Protein AF-A0A547P346-F1 (afdb_monomer)

Radius of gyration: 13.78 Å; Cα contacts (8 Å, |Δi|>4): 51; chains: 1; bounding box: 32×31×32 Å

Nearest PDB structures (foldseek):
  4k7b-assembly1_A  TM=5.003E-01  e=2.336E+00  Chaetoceros neogracilis

pLDDT: mean 91.49, std 9.46, range [41.59, 98.56]

Secondary structure (DSSP, 8-state):
-TT---HHHHHHHHHHHHHHHHGGG--HHHHHHHHHHHHHHHHHHHHHHHHS-THHHHHHHHHHHHHHHHTT-HHHHHHHHHHHHHHHHHHHHHTT-S---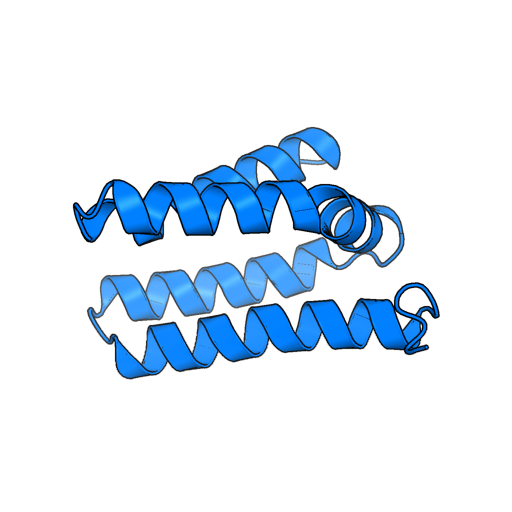

Structure (mmCIF, N/CA/C/O backbone):
data_AF-A0A547P346-F1
#
_entry.id   AF-A0A547P346-F1
#
loop_
_atom_site.group_PDB
_atom_site.id
_atom_site.type_symbol
_atom_site.label_atom_id
_atom_site.label_alt_id
_atom_site.label_comp_id
_atom_site.label_asym_id
_atom_site.label_entity_id
_atom_site.label_seq_id
_atom_site.pdbx_PDB_ins_code
_atom_site.Cartn_x
_atom_site.Cartn_y
_atom_site.Cartn_z
_atom_site.occupancy
_atom_site.B_iso_or_equiv
_atom_site.auth_seq_id
_atom_site.auth_comp_id
_atom_site.auth_asym_id
_atom_site.auth_atom_id
_atom_site.pdbx_PDB_model_num
ATOM 1 N N . MET A 1 1 ? -5.211 -10.833 -6.878 1.00 84.00 1 MET A N 1
ATOM 2 C CA . MET A 1 1 ? -3.882 -10.316 -7.264 1.00 84.00 1 MET A CA 1
ATOM 3 C C . MET A 1 1 ? -2.979 -11.421 -7.781 1.00 84.00 1 MET A C 1
ATOM 5 O O . MET A 1 1 ? -2.416 -11.232 -8.841 1.00 84.00 1 MET A O 1
ATOM 9 N N . ASP A 1 2 ? -2.873 -12.564 -7.098 1.00 85.44 2 ASP A N 1
ATOM 10 C CA . ASP A 1 2 ? -1.891 -13.622 -7.418 1.00 85.44 2 ASP A CA 1
ATOM 11 C C . ASP A 1 2 ? -1.875 -14.133 -8.869 1.00 85.44 2 ASP A C 1
ATOM 13 O O . ASP A 1 2 ? -0.810 -14.458 -9.376 1.00 85.44 2 ASP A O 1
ATOM 17 N N . ALA A 1 3 ? -3.026 -14.174 -9.539 1.00 87.75 3 ALA A N 1
ATOM 18 C CA . ALA A 1 3 ? -3.142 -14.625 -10.927 1.00 87.75 3 ALA A CA 1
ATOM 19 C C . ALA A 1 3 ? -3.480 -13.491 -11.910 1.00 87.75 3 ALA A C 1
ATOM 21 O O . ALA A 1 3 ? -3.897 -13.772 -13.025 1.00 87.75 3 ALA A O 1
ATOM 22 N N . GLU A 1 4 ? -3.379 -12.223 -11.496 1.00 92.94 4 GLU A N 1
ATOM 23 C CA . GLU A 1 4 ? -3.717 -11.078 -12.351 1.00 92.94 4 GLU A CA 1
ATOM 24 C C . GLU A 1 4 ? -2.509 -10.690 -13.223 1.00 92.94 4 GLU A C 1
ATOM 26 O O . GLU A 1 4 ? -1.523 -10.183 -12.675 1.00 92.94 4 GLU A O 1
ATOM 31 N N . PRO A 1 5 ? -2.550 -10.922 -14.550 1.00 88.56 5 PRO A N 1
ATOM 32 C CA . PRO A 1 5 ? -1.428 -10.607 -15.428 1.00 88.56 5 PRO A CA 1
ATOM 33 C C . PRO A 1 5 ? -1.345 -9.116 -15.772 1.00 88.56 5 PRO A C 1
ATOM 35 O O . PRO A 1 5 ? -0.250 -8.628 -16.060 1.00 88.56 5 PRO A O 1
ATOM 38 N N . ASP A 1 6 ? -2.468 -8.390 -15.748 1.00 90.69 6 ASP A N 1
ATOM 39 C CA . ASP A 1 6 ? -2.496 -6.982 -16.129 1.00 90.69 6 ASP A CA 1
ATOM 40 C C . ASP A 1 6 ? -1.981 -6.090 -14.993 1.00 90.69 6 ASP A C 1
ATOM 42 O O . ASP A 1 6 ? -2.537 -6.043 -13.895 1.00 90.69 6 ASP A O 1
ATOM 46 N N . VAL A 1 7 ? -0.908 -5.344 -15.264 1.00 87.81 7 VAL A N 1
ATOM 47 C CA . VAL A 1 7 ? -0.244 -4.498 -14.261 1.00 87.81 7 VAL A CA 1
ATOM 48 C C . VAL A 1 7 ? -1.169 -3.394 -13.750 1.00 87.81 7 VAL A C 1
ATOM 50 O O . VAL A 1 7 ? -1.155 -3.083 -12.558 1.00 87.81 7 VAL A O 1
ATOM 53 N N . ALA A 1 8 ? -1.980 -2.791 -14.622 1.00 88.50 8 ALA A N 1
ATOM 54 C CA . ALA A 1 8 ? -2.859 -1.694 -14.229 1.00 88.50 8 ALA A CA 1
ATOM 55 C C . ALA A 1 8 ? -3.969 -2.184 -13.289 1.00 88.50 8 ALA A C 1
ATOM 57 O O . ALA A 1 8 ? -4.234 -1.560 -12.257 1.00 88.50 8 ALA A O 1
ATOM 58 N N . ARG A 1 9 ? -4.569 -3.330 -13.608 1.00 91.88 9 ARG A N 1
ATOM 59 C CA . ARG A 1 9 ? -5.573 -4.005 -12.790 1.00 91.88 9 ARG A CA 1
ATOM 60 C C . ARG A 1 9 ? -4.979 -4.524 -11.490 1.00 91.88 9 ARG A C 1
ATOM 62 O O . ARG A 1 9 ? -5.596 -4.353 -10.441 1.00 91.88 9 ARG A O 1
ATOM 69 N N . TRP A 1 10 ? -3.768 -5.073 -11.521 1.00 92.81 10 TRP A N 1
ATOM 70 C CA . TRP A 1 10 ? -3.050 -5.448 -10.307 1.00 92.81 10 TRP A CA 1
ATOM 71 C C . TRP A 1 10 ? -2.834 -4.228 -9.401 1.00 92.81 10 TRP A C 1
ATOM 73 O O . TRP A 1 10 ? -3.142 -4.295 -8.214 1.00 92.81 10 TRP A O 1
ATOM 83 N N . GLY A 1 11 ? -2.400 -3.086 -9.949 1.00 90.50 11 GLY A N 1
ATOM 84 C CA . GLY A 1 11 ? -2.226 -1.838 -9.195 1.00 90.50 11 GLY A CA 1
ATOM 85 C C . GLY A 1 11 ? -3.523 -1.337 -8.547 1.00 90.50 11 GLY A C 1
ATOM 86 O O . GLY A 1 11 ? -3.523 -0.929 -7.383 1.00 90.50 11 GLY A O 1
ATOM 87 N N . ALA A 1 12 ? -4.651 -1.443 -9.255 1.00 91.31 12 ALA A N 1
ATOM 88 C CA . ALA A 1 12 ? -5.962 -1.139 -8.686 1.00 91.31 12 ALA A CA 1
ATOM 89 C C . ALA A 1 12 ? -6.318 -2.087 -7.525 1.00 91.31 12 ALA A C 1
ATOM 91 O O . ALA A 1 12 ? -6.736 -1.627 -6.463 1.00 91.31 12 ALA A O 1
ATOM 92 N N . LEU A 1 13 ? -6.089 -3.395 -7.687 1.00 94.50 13 LEU A N 1
ATOM 93 C CA . LEU A 1 13 ? -6.326 -4.386 -6.631 1.00 94.50 13 LEU A CA 1
ATOM 94 C C . LEU A 1 13 ? -5.422 -4.170 -5.409 1.00 94.50 13 LEU A C 1
ATOM 96 O O . LEU A 1 13 ? -5.886 -4.333 -4.282 1.00 94.50 13 LEU A O 1
ATOM 100 N N . ASN A 1 14 ? -4.167 -3.772 -5.619 1.00 93.62 14 ASN A N 1
ATOM 101 C CA . ASN A 1 14 ? -3.232 -3.396 -4.560 1.00 93.62 14 ASN A CA 1
ATOM 102 C C . ASN A 1 14 ? -3.780 -2.241 -3.719 1.00 93.62 14 ASN A C 1
ATOM 104 O O . ASN A 1 14 ? -3.860 -2.324 -2.494 1.00 93.62 14 ASN A O 1
ATOM 108 N N . ARG A 1 15 ? -4.246 -1.178 -4.381 1.00 92.94 15 ARG A N 1
ATOM 109 C CA . ARG A 1 15 ? -4.884 -0.047 -3.702 1.00 92.94 15 ARG A CA 1
ATOM 110 C C . ARG A 1 15 ? -6.117 -0.488 -2.915 1.00 92.94 15 ARG A C 1
ATOM 112 O O . ARG A 1 15 ? -6.250 -0.128 -1.747 1.00 92.94 15 ARG A O 1
ATOM 119 N N . THR A 1 16 ? -6.990 -1.295 -3.521 1.00 94.75 16 THR A N 1
ATOM 120 C CA . THR A 1 16 ? -8.183 -1.832 -2.849 1.00 94.75 16 THR A CA 1
ATOM 121 C C . THR A 1 16 ? -7.821 -2.678 -1.627 1.00 94.75 16 THR A C 1
ATOM 123 O O . THR A 1 16 ? -8.482 -2.560 -0.597 1.00 94.75 16 THR A O 1
ATOM 126 N N . PHE A 1 17 ? -6.761 -3.488 -1.701 1.00 96.50 17 PHE A N 1
ATOM 127 C CA . PHE A 1 17 ? -6.268 -4.277 -0.573 1.00 96.50 17 PHE A CA 1
ATOM 128 C C . PHE A 1 17 ? -5.900 -3.389 0.623 1.00 96.50 17 PHE A C 1
ATOM 130 O O . PHE A 1 17 ? -6.423 -3.595 1.718 1.00 96.50 17 PHE A O 1
ATOM 137 N N . HIS A 1 18 ? -5.074 -2.360 0.416 1.00 96.56 18 HIS A N 1
ATOM 138 C CA . HIS A 1 18 ? -4.698 -1.440 1.491 1.00 96.56 18 HIS A CA 1
ATOM 139 C C . HIS A 1 18 ? -5.905 -0.679 2.053 1.00 96.56 18 HIS A C 1
ATOM 141 O O . HIS A 1 18 ? -6.073 -0.596 3.269 1.00 96.56 18 HIS A O 1
ATOM 147 N N . GLN A 1 19 ? -6.786 -0.173 1.185 1.00 94.75 19 GLN A N 1
ATOM 148 C CA . GLN A 1 19 ? -7.995 0.538 1.611 1.00 94.75 19 GLN A CA 1
ATOM 149 C C . GLN A 1 19 ? -8.910 -0.333 2.480 1.00 94.75 19 GLN A C 1
ATOM 151 O O . GLN A 1 19 ? -9.430 0.155 3.482 1.00 94.75 19 GLN A O 1
ATOM 156 N N . ALA A 1 20 ? -9.058 -1.618 2.146 1.00 95.81 20 ALA A N 1
ATOM 157 C CA . ALA A 1 20 ? -9.853 -2.558 2.932 1.00 95.81 20 ALA A CA 1
ATOM 158 C C . ALA A 1 20 ? -9.263 -2.815 4.329 1.00 95.81 20 ALA A C 1
ATOM 160 O O . ALA A 1 20 ? -10.012 -2.981 5.290 1.00 95.81 20 ALA A O 1
ATOM 161 N N . LEU A 1 21 ? -7.933 -2.826 4.472 1.00 96.25 21 LEU A N 1
ATOM 162 C CA . LEU A 1 21 ? -7.299 -2.942 5.790 1.00 96.25 21 LEU A CA 1
ATOM 163 C C . LEU A 1 21 ? -7.518 -1.682 6.634 1.00 96.25 21 LEU A C 1
ATOM 165 O O . LEU A 1 21 ? -7.757 -1.773 7.838 1.00 96.25 21 LEU A O 1
ATOM 169 N N . TYR A 1 22 ? -7.449 -0.503 6.012 1.00 95.38 22 TYR A N 1
ATOM 170 C CA . TYR A 1 22 ? -7.539 0.769 6.728 1.00 95.38 22 TYR A CA 1
ATOM 171 C C . TYR A 1 22 ? -8.971 1.168 7.083 1.00 95.38 22 TYR A C 1
ATOM 173 O O . TYR A 1 22 ? -9.169 1.838 8.097 1.00 95.38 22 TYR A O 1
ATOM 181 N N . SER A 1 23 ? -9.974 0.753 6.301 1.00 94.19 23 SER A N 1
ATOM 182 C CA . SER A 1 23 ? -11.372 1.166 6.492 1.00 94.19 23 SER A CA 1
ATOM 183 C C . SER A 1 23 ? -11.926 0.840 7.882 1.00 94.19 23 SER A C 1
ATOM 185 O O . SER A 1 23 ? -12.829 1.527 8.357 1.00 94.19 23 SER A O 1
ATOM 187 N N . GLY A 1 24 ? -11.356 -0.154 8.572 1.00 92.12 24 GLY A N 1
ATOM 188 C CA . GLY A 1 24 ? -11.723 -0.508 9.944 1.00 92.12 24 GLY A CA 1
ATOM 189 C C . GLY A 1 24 ? -11.484 0.592 10.989 1.00 92.12 24 GLY A C 1
ATOM 190 O O . GLY A 1 24 ? -12.041 0.503 12.078 1.00 92.12 24 GLY A O 1
ATOM 191 N N . CYS A 1 25 ? -10.698 1.637 10.691 1.00 93.50 25 CYS A N 1
ATOM 192 C CA . CYS A 1 25 ? -10.435 2.722 11.643 1.00 93.50 25 CYS A CA 1
ATOM 193 C C . CYS A 1 25 ? -11.583 3.741 11.768 1.00 93.50 25 CYS A C 1
ATOM 195 O O . CYS A 1 25 ? -11.592 4.525 12.715 1.00 93.50 25 CYS A O 1
ATOM 197 N N . GLY A 1 26 ? -12.517 3.781 10.807 1.00 94.00 26 GLY A N 1
ATOM 198 C CA . GLY A 1 26 ? -13.678 4.685 10.815 1.00 94.00 26 GLY A CA 1
ATOM 199 C C . GLY A 1 26 ? -13.369 6.188 10.708 1.00 94.00 26 GLY A C 1
ATOM 200 O O . GLY A 1 26 ? -14.286 7.005 10.738 1.00 94.00 26 GLY A O 1
ATOM 201 N N . ASN A 1 27 ? -12.101 6.590 10.569 1.00 97.56 27 ASN A N 1
ATOM 202 C CA . ASN A 1 27 ? -11.700 7.996 10.518 1.00 97.56 27 ASN A CA 1
ATOM 203 C C . ASN A 1 27 ? -11.622 8.499 9.070 1.00 97.56 27 ASN A C 1
ATOM 205 O O . ASN A 1 27 ? -10.579 8.408 8.420 1.00 97.56 27 ASN A O 1
ATOM 209 N N . ALA A 1 28 ? -12.720 9.076 8.576 1.00 96.44 28 ALA A N 1
ATOM 210 C CA . ALA A 1 28 ? -12.830 9.556 7.197 1.00 96.44 28 ALA A CA 1
ATOM 211 C C . ALA A 1 28 ? -11.736 10.567 6.803 1.00 96.44 28 ALA A C 1
ATOM 213 O O . ALA A 1 28 ? -11.194 10.490 5.701 1.00 96.44 28 ALA A O 1
ATOM 214 N N . ARG A 1 29 ? -11.355 11.481 7.710 1.00 97.75 29 ARG A N 1
ATOM 215 C CA . ARG A 1 29 ? -10.297 12.471 7.445 1.00 97.75 29 ARG A CA 1
ATOM 216 C C . ARG A 1 29 ? -8.947 11.794 7.220 1.00 97.75 29 ARG A C 1
ATOM 218 O O . ARG A 1 29 ? -8.234 12.149 6.287 1.00 97.75 29 ARG A O 1
ATOM 225 N N . LEU A 1 30 ? -8.596 10.830 8.069 1.00 96.69 30 LEU A N 1
ATOM 226 C CA . LEU A 1 30 ? -7.349 10.080 7.933 1.00 96.69 30 LEU A CA 1
ATOM 227 C C . LEU A 1 30 ? -7.344 9.232 6.655 1.00 96.69 30 LEU A C 1
ATOM 229 O O . LEU A 1 30 ? -6.355 9.236 5.927 1.00 96.69 30 LEU A O 1
ATOM 233 N N . LEU A 1 31 ? -8.450 8.550 6.358 1.00 96.81 31 LEU A N 1
ATOM 234 C CA . LEU A 1 31 ? -8.578 7.735 5.149 1.00 96.81 31 LEU A CA 1
ATOM 235 C C . LEU A 1 31 ? -8.411 8.573 3.875 1.00 96.81 31 LEU A C 1
ATOM 237 O O . LEU A 1 31 ? -7.695 8.150 2.970 1.00 96.81 31 LEU A O 1
ATOM 241 N N . GLY A 1 32 ? -8.972 9.786 3.839 1.00 96.75 32 GLY A N 1
ATOM 242 C CA . GLY A 1 32 ? -8.776 10.716 2.724 1.00 96.75 32 GLY A CA 1
ATOM 243 C C . GLY A 1 32 ? -7.313 11.140 2.533 1.00 96.75 32 GLY A C 1
ATOM 244 O O . GLY A 1 32 ? -6.833 11.212 1.403 1.00 96.75 32 GLY A O 1
ATOM 245 N N . LEU A 1 33 ? -6.565 11.358 3.623 1.00 97.44 33 LEU A N 1
ATOM 246 C CA . LEU A 1 33 ? -5.126 11.650 3.543 1.00 97.44 33 LEU A CA 1
ATOM 247 C C . LEU A 1 33 ? -4.337 10.452 3.001 1.00 97.44 33 LEU A C 1
ATOM 249 O O . LEU A 1 33 ? -3.488 10.614 2.126 1.00 97.44 33 LEU A O 1
ATOM 253 N N . ILE A 1 34 ? -4.638 9.244 3.484 1.00 95.44 34 ILE A N 1
ATOM 254 C CA . ILE A 1 34 ? -4.003 8.010 3.004 1.00 95.44 34 ILE A CA 1
ATOM 255 C C . ILE A 1 34 ? -4.266 7.819 1.506 1.00 95.44 34 ILE A C 1
ATOM 257 O O . ILE A 1 34 ? -3.350 7.469 0.760 1.00 95.44 34 ILE A O 1
ATOM 261 N N . GLU A 1 35 ? -5.495 8.070 1.056 1.00 94.56 35 GLU A N 1
ATOM 262 C CA . GLU A 1 35 ? -5.874 7.991 -0.352 1.00 94.56 35 GLU A CA 1
ATOM 263 C C . GLU A 1 35 ? -5.117 9.009 -1.214 1.00 94.56 35 GLU A C 1
ATOM 265 O O . GLU A 1 35 ? -4.579 8.645 -2.262 1.00 94.56 35 GLU A O 1
ATOM 270 N N . ALA A 1 36 ? -5.006 10.259 -0.758 1.00 95.69 36 ALA A N 1
ATOM 271 C CA . ALA A 1 36 ? -4.237 11.290 -1.451 1.00 95.69 36 ALA A CA 1
ATOM 272 C C . ALA A 1 36 ? -2.756 10.896 -1.603 1.00 95.69 36 ALA A C 1
ATOM 274 O O . ALA A 1 36 ? -2.186 11.049 -2.686 1.00 95.69 36 ALA A O 1
ATOM 275 N N . HIS A 1 37 ? -2.147 10.323 -0.559 1.00 93.19 37 HIS A N 1
ATOM 276 C CA . HIS A 1 37 ? -0.775 9.815 -0.626 1.00 93.19 37 HIS A CA 1
ATOM 277 C C . HIS A 1 37 ? -0.626 8.622 -1.578 1.00 93.19 37 HIS A C 1
ATOM 279 O O . HIS A 1 37 ? 0.337 8.587 -2.342 1.00 93.19 37 HIS A O 1
ATOM 285 N N . HIS A 1 38 ? -1.582 7.686 -1.598 1.00 91.81 38 HIS A N 1
ATOM 286 C CA . HIS A 1 38 ? -1.580 6.591 -2.578 1.00 91.81 38 HIS A CA 1
ATOM 287 C C . HIS A 1 38 ? -1.658 7.124 -4.008 1.00 91.81 38 HIS A C 1
ATOM 289 O O . HIS A 1 38 ? -0.880 6.701 -4.857 1.00 91.81 38 HIS A O 1
ATOM 295 N N . ASN A 1 39 ? -2.549 8.083 -4.271 1.00 92.06 39 ASN A N 1
ATOM 296 C CA . ASN A 1 39 ? -2.698 8.674 -5.600 1.00 92.06 39 ASN A CA 1
ATOM 297 C C . ASN A 1 39 ? -1.414 9.402 -6.039 1.00 92.06 39 ASN A C 1
ATOM 299 O O . ASN A 1 39 ? -0.992 9.268 -7.185 1.00 92.06 39 ASN A O 1
ATOM 303 N N . ALA A 1 40 ? -0.753 10.125 -5.128 1.00 91.88 40 ALA A N 1
ATOM 304 C CA . ALA A 1 40 ? 0.529 10.773 -5.409 1.00 91.88 40 ALA A CA 1
ATOM 305 C C . ALA A 1 40 ? 1.663 9.762 -5.676 1.00 91.88 40 ALA A C 1
ATOM 307 O O . ALA A 1 40 ? 2.566 10.036 -6.471 1.00 91.88 40 ALA A O 1
ATOM 308 N N . ALA A 1 41 ? 1.613 8.593 -5.030 1.00 90.19 41 ALA A N 1
ATOM 309 C CA . ALA A 1 41 ? 2.595 7.525 -5.189 1.00 90.19 41 ALA A CA 1
ATOM 310 C C . ALA A 1 41 ? 2.311 6.580 -6.376 1.00 90.19 41 ALA A C 1
ATOM 312 O O . ALA A 1 41 ? 3.213 5.844 -6.779 1.00 90.19 41 ALA A O 1
ATOM 313 N N . ASP A 1 42 ? 1.106 6.610 -6.961 1.00 89.62 42 ASP A N 1
ATOM 314 C CA . ASP A 1 42 ? 0.618 5.630 -7.951 1.00 89.62 42 ASP A CA 1
ATOM 315 C C . ASP A 1 42 ? 1.588 5.427 -9.122 1.00 89.62 42 ASP A C 1
ATOM 317 O O . ASP A 1 42 ? 1.890 4.294 -9.498 1.00 89.62 42 ASP A O 1
ATOM 321 N N . ARG A 1 43 ? 2.169 6.512 -9.650 1.00 89.12 43 ARG A N 1
ATOM 322 C CA . ARG A 1 43 ? 3.140 6.425 -10.754 1.00 89.12 43 ARG A CA 1
ATOM 323 C C . ARG A 1 43 ? 4.362 5.572 -10.405 1.00 89.12 43 ARG A C 1
ATOM 325 O O . ARG A 1 43 ? 4.853 4.832 -11.250 1.00 89.12 43 ARG A O 1
ATOM 332 N N . TYR A 1 44 ? 4.847 5.664 -9.167 1.00 90.19 44 TYR A N 1
ATOM 333 C CA . TYR A 1 44 ? 6.024 4.928 -8.716 1.00 90.19 44 TYR A CA 1
ATOM 334 C C . TYR A 1 44 ? 5.681 3.469 -8.443 1.00 90.19 44 TYR A C 1
ATOM 336 O O . TYR A 1 44 ? 6.447 2.586 -8.814 1.00 90.19 44 TYR A O 1
ATOM 344 N N . VAL A 1 45 ? 4.501 3.218 -7.872 1.00 87.88 45 VAL A N 1
ATOM 345 C CA . VAL A 1 45 ? 3.966 1.863 -7.702 1.00 87.88 45 VAL A CA 1
ATOM 346 C C . VAL A 1 45 ? 3.840 1.180 -9.064 1.00 87.88 45 VAL A C 1
ATOM 348 O O . VAL A 1 45 ? 4.327 0.070 -9.232 1.00 87.88 45 VAL A O 1
ATOM 351 N N . ARG A 1 46 ? 3.300 1.852 -10.088 1.00 88.38 46 ARG A N 1
ATOM 352 C CA . ARG A 1 46 ? 3.244 1.292 -11.449 1.00 88.38 46 ARG A CA 1
ATOM 353 C C . ARG A 1 46 ? 4.624 0.932 -11.993 1.00 88.38 46 ARG A C 1
ATOM 355 O O . ARG A 1 46 ? 4.773 -0.171 -12.500 1.00 88.38 46 ARG A O 1
ATOM 362 N N . MET A 1 47 ? 5.624 1.806 -11.842 1.00 89.1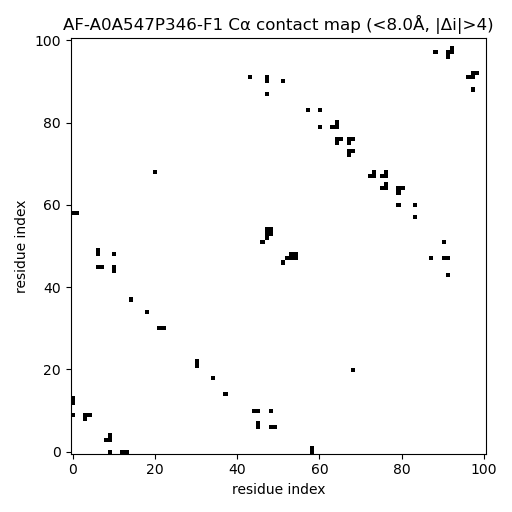9 47 MET A N 1
ATOM 363 C CA . MET A 1 47 ? 7.002 1.516 -12.274 1.00 89.19 47 MET A CA 1
ATOM 364 C C . MET A 1 47 ? 7.609 0.322 -11.525 1.00 89.19 47 MET A C 1
ATOM 366 O O . MET A 1 47 ? 8.255 -0.522 -12.142 1.00 89.19 47 MET A O 1
ATOM 370 N N . LEU A 1 48 ? 7.377 0.228 -10.214 1.00 87.75 48 LEU A N 1
ATOM 371 C CA . LEU A 1 48 ? 7.815 -0.890 -9.379 1.00 87.75 48 LEU A CA 1
ATOM 372 C C . LEU A 1 48 ? 7.225 -2.224 -9.881 1.00 87.75 48 LEU A C 1
ATOM 374 O O . LEU A 1 48 ? 7.926 -3.230 -9.978 1.00 87.75 48 LEU A O 1
ATOM 378 N N . LEU A 1 49 ? 5.941 -2.222 -10.247 1.00 85.88 49 LEU A N 1
ATOM 379 C CA . LEU A 1 49 ? 5.215 -3.418 -10.675 1.00 85.88 49 LEU A CA 1
ATOM 380 C C . LEU A 1 49 ? 5.484 -3.816 -12.131 1.00 85.88 49 LEU A C 1
ATOM 382 O O . LEU A 1 49 ? 5.528 -5.010 -12.418 1.00 85.88 49 LEU A O 1
ATOM 386 N N . SER A 1 50 ? 5.639 -2.849 -13.044 1.00 84.56 50 SER A N 1
ATOM 387 C CA . SER A 1 50 ? 5.892 -3.120 -14.465 1.00 84.56 50 SER A CA 1
ATOM 388 C C . SER A 1 50 ? 7.361 -3.383 -14.760 1.00 84.56 50 SER A C 1
ATOM 39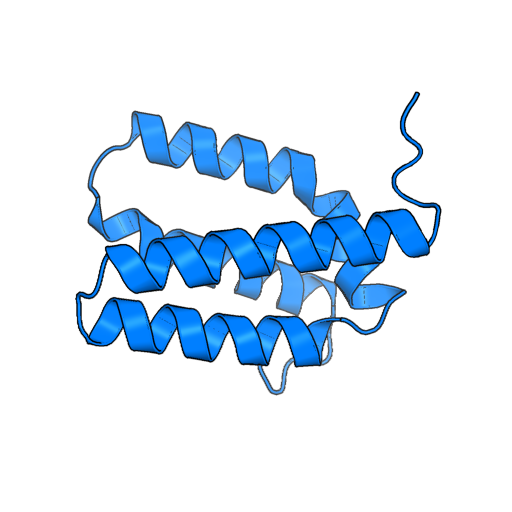0 O O . SER A 1 50 ? 7.686 -4.322 -15.477 1.00 84.56 50 SER A O 1
ATOM 392 N N . SER A 1 51 ? 8.246 -2.525 -14.250 1.00 79.56 51 SER A N 1
ATOM 393 C CA . SER A 1 51 ? 9.623 -2.421 -14.740 1.00 79.56 51 SER A CA 1
ATOM 394 C C . SER A 1 51 ? 10.623 -3.153 -13.855 1.00 79.56 51 SER A C 1
ATOM 396 O O . SER A 1 51 ? 11.709 -3.482 -14.320 1.00 79.56 51 SER A O 1
ATOM 398 N N . LEU A 1 52 ? 10.270 -3.398 -12.590 1.00 80.94 52 LEU A N 1
ATOM 399 C CA . LEU A 1 52 ? 11.149 -4.018 -11.592 1.00 80.94 52 LEU A CA 1
ATOM 400 C C . LEU A 1 52 ? 10.627 -5.383 -11.110 1.00 80.94 52 LEU A C 1
ATOM 402 O O . LEU A 1 52 ? 11.151 -5.925 -10.144 1.00 80.94 52 LEU A O 1
ATOM 406 N N . ASP A 1 53 ? 9.587 -5.912 -11.768 1.00 82.62 53 ASP A N 1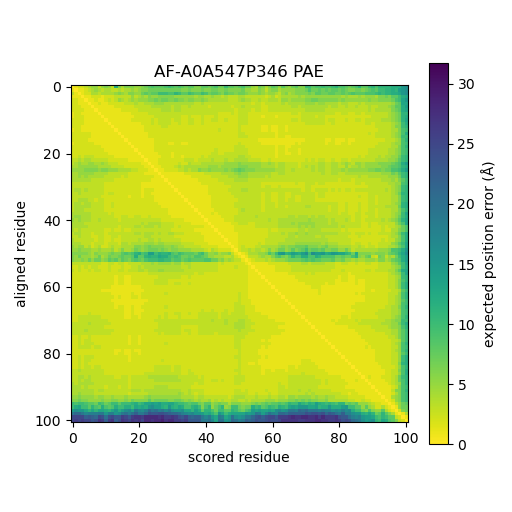
ATOM 407 C CA . ASP A 1 53 ? 8.913 -7.189 -11.479 1.00 82.62 53 ASP A CA 1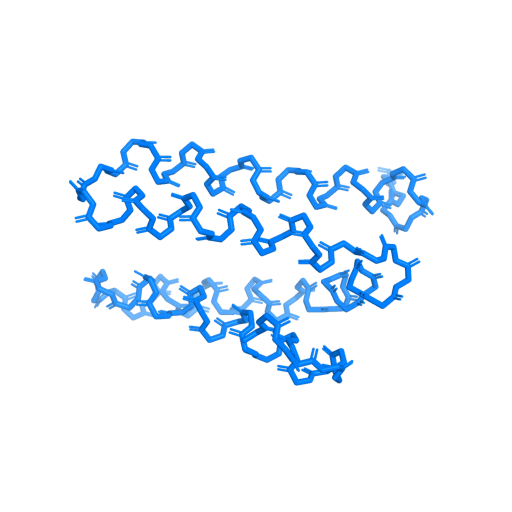
ATOM 408 C C . ASP A 1 53 ? 8.640 -7.454 -9.983 1.00 82.62 53 ASP A C 1
ATOM 410 O O . ASP A 1 53 ? 8.681 -8.575 -9.479 1.00 82.62 53 ASP A O 1
ATOM 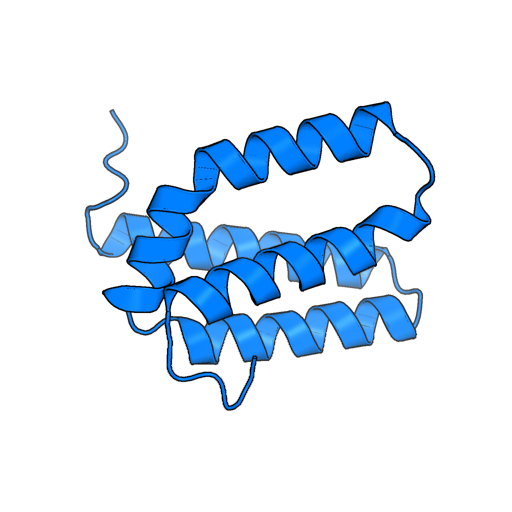414 N N . TYR A 1 54 ? 8.316 -6.399 -9.237 1.00 90.38 54 TYR A N 1
ATOM 415 C CA . TYR A 1 54 ? 8.211 -6.459 -7.778 1.00 90.38 54 TYR A CA 1
ATOM 416 C C . TYR A 1 54 ? 6.903 -7.096 -7.267 1.00 90.38 54 TYR A C 1
ATOM 418 O O . TYR A 1 54 ? 6.673 -7.212 -6.063 1.00 90.38 54 TYR A O 1
ATOM 426 N N . ARG A 1 55 ? 6.016 -7.532 -8.171 1.00 91.12 55 ARG A N 1
ATOM 427 C CA . ARG A 1 55 ? 4.692 -8.092 -7.837 1.00 91.12 55 ARG A CA 1
ATOM 428 C C . ARG A 1 55 ? 4.786 -9.280 -6.880 1.00 91.12 55 ARG A C 1
ATOM 430 O O . ARG A 1 55 ? 3.996 -9.370 -5.9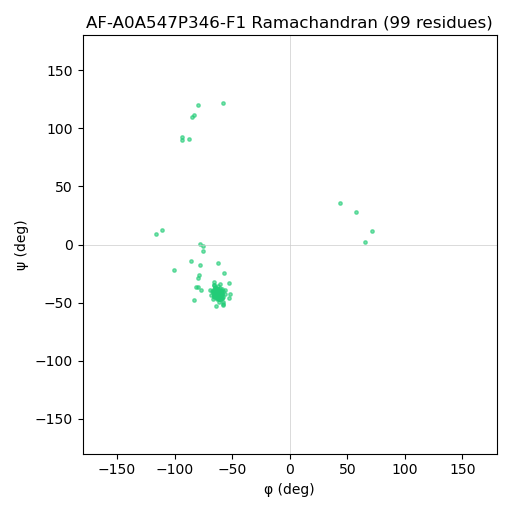43 1.00 91.12 55 ARG A O 1
ATOM 437 N N . GLY A 1 56 ? 5.748 -10.179 -7.103 1.00 91.75 56 GLY A N 1
ATOM 438 C CA . GLY A 1 56 ? 5.938 -11.368 -6.267 1.00 91.75 56 GLY A CA 1
ATOM 439 C C . GLY A 1 56 ? 6.350 -11.023 -4.835 1.00 91.75 56 GLY A C 1
ATOM 440 O O . GLY A 1 56 ? 5.775 -11.558 -3.886 1.00 91.75 56 GLY A O 1
ATOM 441 N N . VAL A 1 57 ? 7.289 -10.083 -4.689 1.00 93.31 57 VAL A N 1
ATOM 442 C CA . VAL A 1 57 ? 7.763 -9.591 -3.386 1.00 93.31 57 VAL A CA 1
ATOM 443 C C . VAL A 1 57 ? 6.624 -8.902 -2.641 1.00 93.31 57 VAL A C 1
ATOM 445 O O . VAL A 1 57 ? 6.270 -9.319 -1.541 1.00 93.31 57 VAL A O 1
ATOM 448 N N . SER A 1 58 ? 5.965 -7.935 -3.285 1.00 94.44 58 SER A N 1
ATOM 449 C CA . SER A 1 58 ? 4.841 -7.208 -2.691 1.00 94.44 58 SER A CA 1
ATOM 450 C C . SER A 1 58 ? 3.695 -8.139 -2.279 1.00 94.44 58 SER A C 1
ATOM 452 O O . SER A 1 58 ? 3.152 -7.980 -1.188 1.00 94.44 58 SER A O 1
ATOM 454 N N . GLN A 1 59 ? 3.359 -9.167 -3.073 1.00 95.62 59 GLN A N 1
ATOM 455 C CA . GLN A 1 59 ? 2.344 -10.144 -2.662 1.00 95.62 59 GLN A CA 1
ATOM 456 C C . GLN A 1 59 ? 2.745 -10.970 -1.441 1.00 95.62 59 GLN A C 1
ATOM 458 O O . GLN A 1 59 ? 1.873 -11.300 -0.636 1.00 95.62 59 GLN A O 1
ATOM 463 N N . ALA A 1 60 ? 4.018 -11.339 -1.292 1.00 96.19 60 ALA A N 1
ATOM 464 C CA . ALA A 1 60 ? 4.475 -12.037 -0.094 1.00 96.19 60 ALA A CA 1
ATOM 465 C C . ALA A 1 60 ? 4.295 -11.152 1.151 1.00 96.19 60 ALA A C 1
ATOM 467 O O . ALA A 1 60 ? 3.688 -11.582 2.133 1.00 96.19 60 ALA A O 1
ATOM 468 N N . GLU A 1 61 ? 4.690 -9.884 1.059 1.00 97.50 61 GLU A N 1
ATOM 469 C CA . GLU A 1 61 ? 4.551 -8.905 2.142 1.00 97.50 61 GLU A CA 1
ATOM 470 C C . GLU A 1 61 ? 3.083 -8.603 2.480 1.00 97.50 61 GLU A C 1
ATOM 472 O O . GLU A 1 61 ? 2.716 -8.504 3.652 1.00 97.50 61 GLU A O 1
ATOM 477 N N . HIS A 1 62 ? 2.195 -8.541 1.482 1.00 97.88 62 HIS A N 1
ATOM 478 C CA . HIS A 1 62 ? 0.753 -8.405 1.713 1.00 97.88 62 HIS A CA 1
ATOM 479 C C . HIS A 1 62 ? 0.176 -9.570 2.519 1.00 97.88 62 HIS A C 1
ATOM 481 O O . HIS A 1 62 ? -0.706 -9.363 3.357 1.00 97.88 62 HIS A O 1
ATOM 487 N N . ARG A 1 63 ? 0.659 -10.799 2.292 1.00 98.19 63 ARG A N 1
ATOM 488 C CA . ARG A 1 63 ? 0.217 -11.971 3.064 1.00 98.19 63 ARG A CA 1
ATOM 489 C C . ARG A 1 63 ? 0.682 -11.886 4.514 1.00 98.19 63 ARG A C 1
ATOM 491 O O . ARG A 1 63 ? -0.110 -12.199 5.402 1.00 98.19 63 ARG A O 1
ATOM 498 N N . GLU A 1 64 ? 1.909 -11.429 4.759 1.00 98.38 64 GLU A N 1
ATOM 499 C CA . GLU A 1 64 ? 2.420 -11.175 6.113 1.00 98.38 64 GLU A CA 1
ATOM 500 C C . GLU A 1 64 ? 1.582 -10.112 6.833 1.00 98.38 64 GLU A C 1
ATOM 502 O O . GLU A 1 64 ? 1.118 -10.337 7.955 1.00 98.38 64 GLU A O 1
ATOM 507 N N . LEU A 1 65 ? 1.296 -8.994 6.158 1.00 98.50 65 LEU A N 1
ATOM 508 C CA . LEU A 1 65 ? 0.485 -7.911 6.709 1.00 98.50 65 LEU A CA 1
ATOM 509 C C . LEU A 1 65 ? -0.932 -8.392 7.042 1.00 98.50 65 LEU A C 1
ATOM 511 O O . LEU A 1 65 ? -1.431 -8.168 8.145 1.00 98.50 65 LEU A O 1
ATOM 515 N N . LEU A 1 66 ? -1.569 -9.113 6.116 1.00 98.19 66 LEU A N 1
ATOM 516 C CA . LEU A 1 66 ? -2.896 -9.681 6.332 1.00 98.19 66 LEU A CA 1
ATOM 517 C C . LEU A 1 66 ? -2.905 -10.674 7.502 1.00 98.19 66 LEU A C 1
ATOM 519 O O . LEU A 1 66 ? -3.862 -10.694 8.279 1.00 98.19 66 LEU A O 1
ATOM 523 N N . ALA A 1 67 ? -1.861 -11.493 7.647 1.00 98.44 67 ALA A N 1
ATOM 524 C CA . ALA A 1 67 ? -1.735 -12.424 8.761 1.00 98.44 67 ALA A CA 1
ATOM 525 C C . ALA A 1 67 ? -1.629 -11.690 10.108 1.00 98.44 67 ALA A C 1
ATOM 527 O O . ALA A 1 67 ? -2.314 -12.077 11.058 1.00 98.44 67 ALA A O 1
ATOM 528 N N . ALA A 1 68 ? -0.844 -10.611 10.183 1.00 98.44 68 ALA A N 1
ATOM 529 C CA . ALA A 1 68 ? -0.754 -9.766 11.374 1.00 98.44 68 ALA A CA 1
ATOM 530 C C . ALA A 1 68 ? -2.107 -9.110 11.710 1.00 98.44 68 ALA A C 1
ATOM 532 O O . ALA A 1 68 ? -2.585 -9.205 12.844 1.00 98.44 68 ALA A O 1
ATOM 533 N N . CYS A 1 69 ? -2.797 -8.551 10.708 1.00 97.50 69 CYS A N 1
ATOM 534 C CA . CYS A 1 69 ? -4.135 -7.979 10.877 1.00 97.50 69 CYS A CA 1
ATOM 535 C C . CYS A 1 69 ? -5.160 -9.016 11.366 1.00 97.50 69 CYS A C 1
ATOM 537 O O . CYS A 1 69 ? -5.941 -8.727 12.271 1.00 97.50 69 CYS A O 1
ATOM 539 N N . ARG A 1 70 ? -5.146 -10.243 10.824 1.00 97.62 70 ARG A N 1
ATOM 540 C CA . ARG A 1 70 ? -6.038 -11.337 11.261 1.00 97.62 70 ARG A CA 1
ATOM 541 C C . ARG A 1 70 ? -5.812 -11.736 12.717 1.00 97.62 70 ARG A C 1
ATOM 543 O O . ARG A 1 70 ? -6.776 -12.039 13.414 1.00 97.62 70 ARG A O 1
ATOM 550 N N . LYS A 1 71 ? -4.561 -11.700 13.180 1.00 98.12 71 LYS A N 1
ATOM 551 C CA . LYS A 1 71 ? -4.195 -11.924 14.587 1.00 98.12 71 LYS A CA 1
ATOM 552 C C . LYS A 1 71 ? -4.516 -10.731 15.493 1.00 98.12 71 LYS A C 1
ATOM 554 O O . LYS A 1 71 ? -4.365 -10.848 16.703 1.00 98.12 71 LYS A O 1
ATOM 559 N N . ARG A 1 72 ? -4.963 -9.602 14.924 1.00 96.69 72 ARG A N 1
ATOM 560 C CA . ARG A 1 72 ? -5.144 -8.314 15.614 1.00 96.69 72 ARG A CA 1
ATOM 561 C C . ARG A 1 72 ? -3.857 -7.805 16.274 1.00 96.69 72 ARG A C 1
ATOM 563 O O . ARG A 1 72 ? -3.913 -7.057 17.245 1.00 96.69 72 ARG A O 1
ATOM 570 N N . ASP A 1 73 ? -2.706 -8.181 15.723 1.00 98.25 73 ASP A N 1
ATOM 571 C CA . ASP A 1 73 ? -1.403 -7.718 16.189 1.00 98.25 73 ASP A CA 1
ATOM 572 C C . ASP A 1 73 ? -1.046 -6.408 15.481 1.00 98.25 73 ASP A C 1
ATOM 574 O O . ASP A 1 73 ? -0.497 -6.386 14.376 1.00 98.25 73 ASP A O 1
ATOM 578 N N . ALA A 1 74 ? -1.426 -5.293 16.104 1.00 96.88 74 ALA A N 1
ATOM 579 C CA . ALA A 1 74 ? -1.195 -3.968 15.544 1.00 96.88 74 ALA A CA 1
ATOM 580 C C . ALA A 1 74 ? 0.299 -3.622 15.450 1.00 96.88 74 ALA A C 1
ATOM 582 O O . ALA A 1 74 ? 0.706 -2.948 14.503 1.00 96.88 74 ALA A O 1
ATOM 583 N N . ALA A 1 75 ? 1.115 -4.078 16.404 1.00 98.31 75 ALA A N 1
ATOM 584 C CA . ALA A 1 75 ? 2.546 -3.794 16.413 1.00 98.31 75 ALA A CA 1
ATOM 585 C C . ALA A 1 75 ? 3.232 -4.478 15.226 1.00 98.31 75 ALA A C 1
ATOM 587 O O . ALA A 1 75 ? 3.966 -3.828 14.475 1.00 98.31 75 ALA A O 1
ATOM 588 N N . GLU A 1 76 ? 2.920 -5.754 15.007 1.00 98.38 76 GLU A N 1
ATOM 589 C CA . GLU A 1 76 ? 3.453 -6.506 13.879 1.00 98.38 76 GLU A CA 1
ATOM 590 C C . GLU A 1 76 ? 2.925 -5.980 12.541 1.00 98.38 76 GLU A C 1
ATOM 592 O O . GLU A 1 76 ? 3.704 -5.784 11.609 1.00 98.38 76 GLU A O 1
ATOM 597 N N . ALA A 1 77 ? 1.632 -5.652 12.445 1.00 98.19 77 ALA A N 1
ATOM 598 C CA . ALA A 1 77 ? 1.064 -5.078 11.226 1.00 98.19 77 ALA A CA 1
ATOM 599 C C . ALA A 1 77 ? 1.759 -3.760 10.839 1.00 98.19 77 ALA A C 1
ATOM 601 O O . ALA A 1 77 ? 2.096 -3.551 9.674 1.00 98.19 77 ALA A O 1
ATOM 602 N N . VAL A 1 78 ? 2.041 -2.888 11.814 1.00 98.12 78 VAL A N 1
ATOM 603 C CA . VAL A 1 78 ? 2.790 -1.644 11.578 1.00 98.12 78 VAL A CA 1
ATOM 604 C C . VAL A 1 78 ? 4.234 -1.930 11.166 1.00 98.12 78 VAL A C 1
ATOM 606 O O . VAL A 1 78 ? 4.749 -1.257 10.273 1.00 98.12 78 VAL A O 1
ATOM 609 N N . ARG A 1 79 ? 4.899 -2.914 11.785 1.00 98.56 79 ARG A N 1
ATOM 610 C CA . ARG A 1 79 ? 6.272 -3.303 11.427 1.00 98.56 79 ARG A CA 1
ATOM 611 C C . ARG A 1 79 ? 6.350 -3.803 9.983 1.00 98.56 79 ARG A C 1
ATOM 613 O O . ARG A 1 79 ? 7.185 -3.315 9.223 1.00 98.56 79 ARG A O 1
ATOM 620 N N . VAL A 1 80 ? 5.465 -4.725 9.603 1.00 98.50 80 VAL A N 1
ATOM 621 C CA . VAL A 1 80 ? 5.397 -5.289 8.246 1.00 98.50 80 VAL A CA 1
ATOM 622 C C . VAL A 1 80 ? 5.050 -4.208 7.228 1.00 98.50 80 VAL A C 1
ATOM 624 O O . VAL A 1 80 ? 5.730 -4.097 6.212 1.00 98.50 80 VAL A O 1
ATOM 627 N N . LEU A 1 81 ? 4.062 -3.352 7.513 1.00 97.88 81 LEU A N 1
ATOM 628 C CA . LEU A 1 81 ? 3.689 -2.261 6.611 1.00 97.88 81 LEU A CA 1
ATOM 629 C C . LEU A 1 81 ? 4.847 -1.280 6.386 1.00 97.88 81 LEU A C 1
ATOM 631 O O . LEU A 1 81 ? 5.093 -0.872 5.254 1.00 97.88 81 LEU A O 1
ATOM 635 N N . LYS A 1 82 ? 5.586 -0.912 7.440 1.00 97.94 82 LYS A N 1
ATOM 636 C CA . LYS A 1 82 ? 6.767 -0.046 7.306 1.00 97.94 82 LYS A CA 1
ATOM 637 C C . LYS A 1 82 ? 7.835 -0.686 6.427 1.00 97.94 82 LYS A C 1
ATOM 639 O O . LYS A 1 82 ? 8.341 -0.014 5.537 1.00 97.94 82 LYS A O 1
ATOM 644 N N . LYS A 1 83 ? 8.146 -1.967 6.657 1.00 97.69 83 LYS A N 1
ATOM 645 C CA . LYS A 1 83 ? 9.095 -2.715 5.823 1.00 97.69 83 LYS A CA 1
ATOM 646 C C . LYS A 1 83 ? 8.646 -2.720 4.359 1.00 97.69 83 LYS A C 1
ATOM 648 O O . LYS A 1 83 ? 9.411 -2.301 3.508 1.00 97.69 83 LYS A O 1
ATOM 653 N N . HIS A 1 84 ? 7.396 -3.092 4.092 1.00 96.56 84 HIS A N 1
ATOM 654 C CA . HIS A 1 84 ? 6.821 -3.127 2.746 1.00 96.56 84 HIS A CA 1
ATOM 655 C C . HIS A 1 84 ? 6.982 -1.791 1.993 1.00 96.56 84 HIS A C 1
ATOM 657 O O . HIS A 1 84 ? 7.422 -1.753 0.845 1.00 96.56 84 HIS A O 1
ATOM 663 N N . LEU A 1 85 ? 6.680 -0.668 2.658 1.00 94.81 85 LEU A N 1
ATOM 664 C CA . LEU A 1 85 ? 6.862 0.661 2.068 1.00 94.81 85 LEU A CA 1
ATOM 665 C C . LEU A 1 85 ? 8.347 0.980 1.820 1.00 94.81 85 LEU A C 1
ATOM 667 O O . LEU A 1 85 ? 8.688 1.501 0.757 1.00 94.81 85 LEU A O 1
ATOM 671 N N . CYS A 1 86 ? 9.227 0.677 2.780 1.00 94.88 86 CYS A N 1
ATOM 672 C CA . CYS A 1 86 ? 10.667 0.913 2.659 1.00 94.88 86 CYS A CA 1
ATOM 673 C C . CYS A 1 86 ? 11.304 0.093 1.537 1.00 94.88 86 CYS A C 1
ATOM 675 O O . CYS A 1 86 ? 12.016 0.662 0.716 1.00 94.88 86 CYS A O 1
ATOM 677 N N . ASP A 1 87 ? 11.01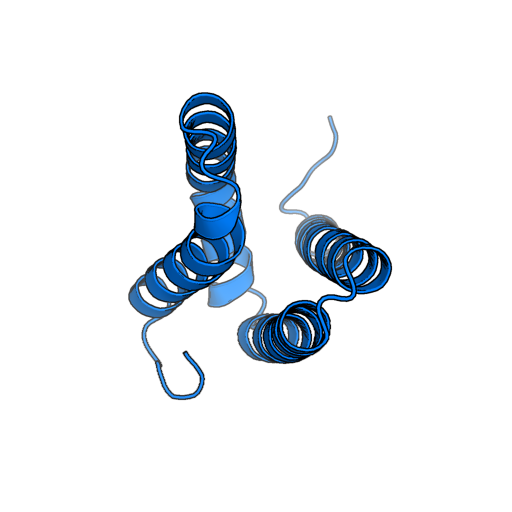0 -1.199 1.446 1.00 94.38 87 ASP A N 1
ATOM 678 C CA . ASP A 1 87 ? 11.592 -2.084 0.439 1.00 94.38 87 ASP A CA 1
ATOM 679 C C . ASP A 1 87 ? 11.185 -1.658 -0.982 1.00 94.38 87 ASP A C 1
ATOM 681 O O . ASP A 1 87 ? 12.017 -1.652 -1.899 1.00 94.38 87 ASP A O 1
ATOM 685 N N . GLY A 1 88 ? 9.935 -1.216 -1.166 1.00 92.38 88 GLY A N 1
ATOM 686 C CA . GLY A 1 88 ? 9.482 -0.612 -2.419 1.00 92.38 88 GLY A CA 1
ATOM 687 C C . GLY A 1 88 ? 10.248 0.674 -2.760 1.00 92.38 88 GLY A C 1
ATOM 688 O O . GLY A 1 88 ? 10.729 0.837 -3.885 1.00 92.38 88 GLY A O 1
ATOM 689 N N . MET A 1 89 ? 10.427 1.574 -1.786 1.00 91.69 89 MET A N 1
ATOM 690 C CA . MET A 1 89 ? 11.212 2.804 -1.970 1.00 91.69 89 MET A CA 1
ATOM 691 C C . MET A 1 89 ? 12.683 2.513 -2.296 1.00 91.69 89 MET A C 1
ATOM 693 O O . MET A 1 89 ? 13.236 3.108 -3.221 1.00 91.69 89 MET A O 1
ATOM 697 N N . GLU A 1 90 ? 13.319 1.579 -1.592 1.00 92.19 90 GLU A N 1
ATOM 698 C CA . GLU A 1 90 ? 14.702 1.180 -1.854 1.00 92.19 90 GLU A CA 1
ATOM 699 C C . GLU A 1 90 ? 14.871 0.579 -3.248 1.00 92.19 90 GLU A C 1
ATOM 701 O O . GLU A 1 90 ? 15.858 0.858 -3.929 1.00 92.19 90 GLU A O 1
ATOM 706 N N . THR A 1 91 ? 13.906 -0.224 -3.693 1.00 92.56 91 THR A N 1
ATOM 707 C CA . THR A 1 91 ? 13.908 -0.829 -5.030 1.00 92.56 91 THR A CA 1
ATOM 708 C C . THR A 1 91 ? 13.847 0.249 -6.116 1.00 92.56 91 THR A C 1
ATOM 710 O O . THR A 1 91 ? 14.630 0.224 -7.068 1.00 92.56 91 THR A O 1
ATOM 713 N N . LEU A 1 92 ? 12.999 1.267 -5.937 1.00 89.94 92 LEU A N 1
ATOM 714 C CA . LEU A 1 92 ? 12.933 2.425 -6.835 1.00 89.94 92 LEU A CA 1
ATOM 715 C C . LEU A 1 92 ? 14.210 3.279 -6.807 1.00 89.94 92 LEU A C 1
ATOM 717 O O . LEU A 1 92 ? 14.639 3.782 -7.849 1.00 89.94 92 LEU A O 1
ATOM 721 N N . ALA A 1 93 ? 14.821 3.457 -5.634 1.00 89.75 93 ALA A N 1
ATOM 722 C CA . ALA A 1 93 ? 16.072 4.197 -5.488 1.00 89.75 93 ALA A CA 1
ATOM 723 C C . ALA A 1 93 ? 17.240 3.480 -6.183 1.00 89.75 93 ALA A C 1
ATOM 725 O O . ALA A 1 93 ? 17.972 4.105 -6.949 1.00 89.75 93 ALA A O 1
ATOM 726 N N . LYS A 1 94 ? 17.365 2.158 -6.000 1.00 89.19 94 LYS A N 1
ATOM 727 C CA . LYS A 1 94 ? 18.373 1.315 -6.670 1.00 89.19 94 LYS A CA 1
ATOM 728 C C . LYS A 1 94 ? 18.223 1.337 -8.194 1.00 89.19 94 LYS A C 1
ATOM 730 O O . LYS A 1 94 ? 19.223 1.328 -8.902 1.00 89.19 94 LYS A O 1
ATOM 735 N N . ALA A 1 95 ? 16.993 1.443 -8.696 1.00 87.56 95 ALA A N 1
ATOM 736 C CA . ALA A 1 95 ? 16.708 1.610 -10.121 1.00 87.56 95 ALA A CA 1
ATOM 737 C C . ALA A 1 95 ? 16.991 3.032 -10.659 1.00 87.56 95 ALA A C 1
ATOM 739 O O . ALA A 1 95 ? 16.787 3.293 -11.843 1.00 87.56 95 ALA A O 1
ATOM 740 N N . GLY A 1 96 ? 17.424 3.975 -9.812 1.00 84.00 96 GLY A N 1
ATOM 741 C CA . GLY A 1 96 ? 17.689 5.365 -10.193 1.00 84.00 96 GLY A CA 1
ATOM 742 C C . GLY A 1 96 ? 16.434 6.196 -10.486 1.00 84.00 96 GLY A C 1
ATOM 743 O O . GLY A 1 96 ? 16.552 7.301 -11.020 1.00 84.00 96 GLY A O 1
ATOM 744 N N . ILE A 1 97 ? 15.247 5.679 -10.144 1.00 78.06 97 ILE A N 1
ATOM 745 C CA . ILE A 1 97 ? 13.941 6.321 -10.377 1.00 78.06 97 ILE A CA 1
ATOM 746 C C . ILE A 1 97 ? 13.650 7.360 -9.286 1.00 78.06 97 ILE A C 1
ATOM 748 O O . ILE A 1 97 ? 13.113 8.430 -9.571 1.00 78.06 97 ILE A O 1
ATOM 752 N N . LEU A 1 98 ? 14.052 7.080 -8.043 1.00 68.69 98 LEU A N 1
ATO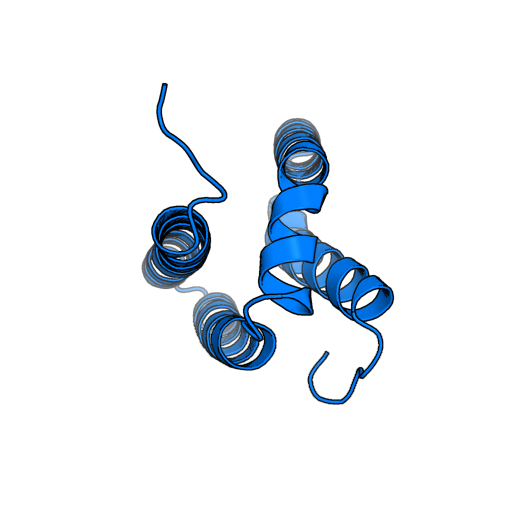M 753 C CA . LEU A 1 98 ? 14.078 8.066 -6.963 1.00 68.69 98 LEU A CA 1
ATOM 754 C C . LEU A 1 98 ? 15.478 8.685 -6.896 1.00 68.69 98 LEU A C 1
ATOM 756 O O . LEU A 1 98 ? 16.358 8.183 -6.203 1.00 68.69 98 LEU A O 1
ATOM 760 N N . ARG A 1 99 ? 15.705 9.777 -7.632 1.00 56.06 99 ARG A N 1
ATOM 761 C CA . ARG A 1 99 ? 16.884 10.621 -7.398 1.00 56.06 99 ARG A CA 1
ATOM 762 C C . ARG A 1 99 ? 16.568 11.581 -6.262 1.00 56.06 99 ARG A C 1
ATOM 764 O O . ARG A 1 99 ? 15.735 12.470 -6.429 1.00 56.06 99 ARG A O 1
ATOM 771 N N . ASN A 1 100 ? 17.233 11.387 -5.126 1.00 42.72 100 ASN A N 1
ATOM 772 C CA . ASN A 1 100 ? 17.301 12.410 -4.090 1.00 42.72 100 ASN A CA 1
ATOM 773 C C . ASN A 1 100 ? 17.918 13.659 -4.741 1.00 42.72 100 ASN A C 1
ATOM 775 O O . ASN A 1 100 ? 18.993 13.561 -5.339 1.00 42.72 100 ASN A O 1
ATOM 779 N N . ARG A 1 101 ? 17.198 14.782 -4.717 1.00 41.59 101 ARG A N 1
ATOM 780 C CA . ARG A 1 101 ? 17.832 16.084 -4.933 1.00 41.59 101 ARG A CA 1
ATOM 781 C C . ARG A 1 101 ? 18.514 16.505 -3.646 1.00 41.59 101 ARG A C 1
ATOM 783 O O . ARG A 1 101 ? 17.926 16.221 -2.580 1.00 41.59 101 ARG A O 1
#

Sequence (101 aa):
MDAEPDVARWGALNRTFHQALYSGCGNARLLGLIEAHHNAADRYVRMLLSSLDYRGVSQAEHRELLAACRKRDAAEAVRVLKKHLCDGMETLAKAGILRNR

Foldseek 3Di:
DVPDPDLVVLLVVVVVLVLVLPVVVVDPVVSVVVVVVCVVCSVLSSCCVPPVVCSVVLVVLSVQLVVCVVVVPPVSNVVSVVVSVVVSVVSCVVVVNDDDD

Mean predicted aligned error: 3.66 Å

Solvent-accessible surface area (backbone atoms only — not comparable to full-atom values): 5782 Å² total; per-residue (Å²): 104,97,85,53,83,49,63,69,60,34,53,52,50,52,53,52,53,54,50,63,67,55,58,79,71,76,48,64,71,60,52,51,52,54,49,54,52,48,63,72,41,41,69,57,53,50,46,40,46,68,76,64,65,38,53,66,60,53,53,52,48,50,52,54,28,51,52,24,54,74,70,66,35,62,69,56,24,52,52,45,49,52,48,53,56,48,54,53,52,50,54,37,36,74,69,61,72,53,69,83,126